Protein AF-A0A1Z8LKY2-F1 (afdb_monomer_lite)

Secondary structure (DSSP, 8-state):
-HHHHHHHHH-TTTSTTTTS-HHHHHHHHHHHHHHHHHHHHHHHHHHHHHHHHHHHHHHHHHHHHHHHHHHHHHHHS----GGGGGB-TTTSSBTTSTTT--

Structure (mmCIF, N/CA/C/O backbone):
data_AF-A0A1Z8LKY2-F1
#
_entry.id   AF-A0A1Z8LKY2-F1
#
loop_
_atom_site.group_PDB
_atom_site.id
_atom_site.type_symbol
_atom_site.label_atom_id
_atom_site.label_alt_id
_atom_site.label_comp_id
_atom_site.label_asym_id
_atom_site.label_entity_id
_atom_site.label_seq_id
_atom_site.pdbx_PDB_ins_code
_atom_site.Cartn_x
_atom_site.Cartn_y
_atom_site.Cartn_z
_atom_site.occupancy
_atom_site.B_iso_or_equiv
_atom_site.auth_seq_id
_atom_site.auth_comp_id
_atom_site.auth_asym_id
_atom_site.auth_atom_id
_atom_site.pdbx_PDB_model_num
ATOM 1 N N . MET A 1 1 ? -29.051 5.318 4.016 1.00 70.12 1 MET A N 1
ATOM 2 C CA . MET A 1 1 ? -28.358 4.213 4.722 1.00 70.12 1 MET A CA 1
ATOM 3 C C . MET A 1 1 ? -27.103 4.687 5.459 1.00 70.12 1 MET A C 1
ATOM 5 O O . MET A 1 1 ? -27.046 4.498 6.666 1.00 70.12 1 MET A O 1
ATOM 9 N N . PHE A 1 2 ? -26.152 5.369 4.806 1.00 80.06 2 PHE A N 1
ATOM 10 C CA . PHE A 1 2 ? -24.892 5.817 5.435 1.00 80.06 2 PHE A CA 1
ATOM 11 C C . PHE A 1 2 ? -25.050 6.683 6.698 1.00 80.06 2 PHE A C 1
ATOM 13 O O . PHE A 1 2 ? -24.360 6.448 7.684 1.00 80.06 2 PHE A O 1
ATOM 20 N N . THR A 1 3 ? -25.998 7.623 6.726 1.00 85.50 3 THR A N 1
ATOM 21 C CA . THR A 1 3 ? -26.238 8.492 7.895 1.00 85.50 3 THR A CA 1
ATOM 22 C C . THR A 1 3 ? -26.698 7.716 9.133 1.00 85.50 3 THR A C 1
ATOM 24 O O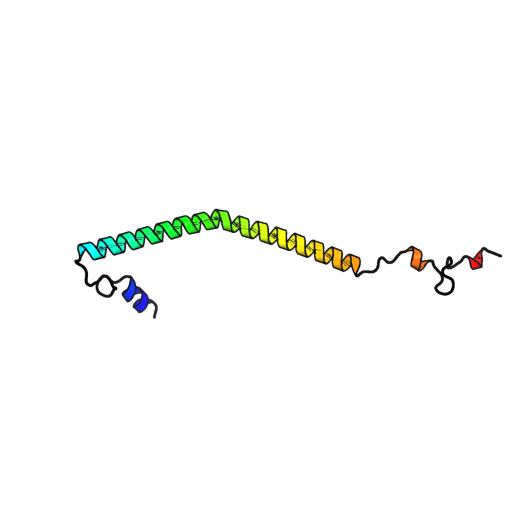 . THR A 1 3 ? -26.342 8.079 10.250 1.00 85.50 3 THR A O 1
ATOM 27 N N . GLN A 1 4 ? -27.451 6.625 8.948 1.00 86.38 4 GLN A N 1
ATOM 28 C CA . GLN A 1 4 ? -27.872 5.772 10.064 1.00 86.38 4 GLN A CA 1
ATOM 29 C C . GLN A 1 4 ? -26.689 4.978 10.621 1.00 86.38 4 GLN A C 1
ATOM 31 O O . GLN A 1 4 ? -26.484 4.971 11.830 1.00 86.38 4 GLN A O 1
ATOM 36 N N . ALA A 1 5 ? -25.867 4.388 9.748 1.00 85.31 5 ALA A N 1
ATOM 37 C CA . ALA A 1 5 ? -24.649 3.690 10.160 1.00 85.31 5 ALA A CA 1
ATOM 38 C C . ALA A 1 5 ? -23.679 4.630 10.899 1.00 85.31 5 ALA A C 1
ATOM 40 O O . ALA A 1 5 ? -23.177 4.290 11.967 1.00 85.31 5 ALA A O 1
ATOM 41 N N . TYR A 1 6 ? -23.487 5.848 10.382 1.00 84.44 6 TYR A N 1
ATOM 42 C CA . TYR A 1 6 ? -22.679 6.874 11.039 1.00 84.44 6 TYR A CA 1
ATOM 43 C C . TYR A 1 6 ? -23.241 7.262 12.410 1.00 84.44 6 TYR A C 1
ATOM 45 O O . TYR A 1 6 ? -22.486 7.375 13.369 1.00 84.44 6 TYR A O 1
ATOM 53 N N . SER A 1 7 ? -24.562 7.418 12.532 1.00 85.06 7 SER A N 1
ATOM 54 C CA . SER A 1 7 ? -25.201 7.722 13.815 1.00 85.06 7 SER A CA 1
ATOM 55 C C . SER A 1 7 ? -24.987 6.598 14.834 1.00 85.06 7 SER A C 1
ATOM 57 O O . SER A 1 7 ? -24.630 6.873 15.970 1.00 85.06 7 SER A O 1
ATOM 59 N N . ILE A 1 8 ? -25.110 5.330 14.435 1.00 83.81 8 ILE A N 1
ATOM 60 C CA . ILE A 1 8 ? -24.912 4.186 15.342 1.00 83.81 8 ILE A CA 1
ATOM 61 C C . ILE A 1 8 ? -23.467 4.108 15.852 1.00 83.81 8 ILE A C 1
ATOM 63 O O . ILE A 1 8 ? -23.239 3.762 17.008 1.00 83.81 8 ILE A O 1
ATOM 67 N N . VAL A 1 9 ? -22.485 4.431 15.008 1.00 79.62 9 VAL A N 1
ATOM 68 C CA . VAL A 1 9 ? -21.067 4.343 15.382 1.00 79.62 9 VAL A CA 1
ATOM 69 C C . VAL A 1 9 ? -20.599 5.595 16.120 1.00 79.62 9 VAL A C 1
ATOM 71 O O . VAL A 1 9 ? -19.946 5.477 17.149 1.00 79.62 9 VAL A O 1
ATOM 74 N N . MET A 1 10 ? -20.923 6.789 15.620 1.00 83.00 10 MET A N 1
ATOM 75 C CA . MET A 1 10 ? -20.306 8.044 16.061 1.00 83.00 10 MET A CA 1
ATOM 76 C C . MET A 1 10 ? -21.156 8.842 17.060 1.00 83.00 10 MET A C 1
ATOM 78 O O . MET A 1 10 ? -20.622 9.674 17.792 1.00 83.00 10 MET A O 1
ATOM 82 N N . ASN A 1 11 ? -22.470 8.605 17.141 1.00 84.50 11 ASN A N 1
ATOM 83 C CA . ASN A 1 11 ? -23.321 9.334 18.081 1.00 84.50 11 ASN A CA 1
ATOM 84 C C . ASN A 1 11 ? -23.131 8.805 19.510 1.00 84.50 11 ASN A C 1
ATOM 86 O O . ASN A 1 11 ? -23.376 7.632 19.785 1.00 84.50 11 ASN A O 1
ATOM 90 N N . SER A 1 12 ? -22.747 9.685 20.437 1.00 78.12 12 SER A N 1
ATOM 91 C CA . SER A 1 12 ? -22.492 9.334 21.840 1.00 78.12 12 SER A CA 1
ATOM 92 C C . SER A 1 12 ? -23.723 8.843 22.611 1.00 78.12 12 SER A C 1
ATOM 94 O O . SER A 1 12 ? -23.568 8.203 23.650 1.00 78.12 12 SER A O 1
ATOM 96 N N . ASP A 1 13 ? -24.924 9.163 22.125 1.00 81.69 13 ASP A N 1
ATOM 97 C CA . ASP A 1 13 ? -26.186 8.807 22.777 1.00 81.69 13 ASP A CA 1
ATOM 98 C C . ASP A 1 13 ? -26.795 7.512 22.215 1.00 81.69 13 ASP A C 1
ATOM 100 O O . ASP A 1 13 ? -27.513 6.817 22.928 1.00 81.69 13 ASP A O 1
ATOM 104 N N . ASN A 1 14 ? -26.445 7.134 20.980 1.00 80.69 14 ASN A N 1
ATOM 105 C CA . ASN A 1 14 ? -26.982 5.941 20.310 1.00 80.69 14 ASN A CA 1
ATOM 106 C C . ASN A 1 14 ? -25.967 4.802 20.129 1.00 80.69 14 ASN A C 1
ATOM 108 O O . ASN A 1 14 ? -26.366 3.697 19.763 1.00 80.69 14 ASN A O 1
ATOM 112 N N . ASN A 1 15 ? -24.672 5.037 20.354 1.00 81.25 15 ASN A N 1
ATOM 113 C CA . ASN A 1 15 ? -23.664 3.985 20.222 1.00 81.25 15 ASN A CA 1
ATOM 114 C C . ASN A 1 15 ? -23.714 2.972 21.383 1.00 81.25 15 ASN A C 1
ATOM 116 O O . ASN A 1 15 ? -24.345 3.195 22.415 1.00 81.25 15 ASN A O 1
ATOM 120 N N . ALA A 1 16 ? -22.986 1.862 21.250 1.00 79.44 16 ALA A N 1
ATOM 121 C CA . ALA A 1 16 ? -22.932 0.805 22.266 1.00 79.44 16 ALA A CA 1
ATOM 122 C C . ALA A 1 16 ? -22.350 1.248 23.630 1.00 79.44 16 ALA A C 1
ATOM 124 O O . ALA A 1 16 ? -22.606 0.610 24.651 1.00 79.44 16 ALA A O 1
ATOM 125 N N . LEU A 1 17 ? -21.586 2.342 23.660 1.00 75.19 17 LEU A N 1
ATOM 126 C CA . LEU A 1 17 ? -20.996 2.962 24.849 1.00 75.19 17 LEU A CA 1
ATOM 127 C C . LEU A 1 17 ? -21.907 4.016 25.512 1.00 75.19 17 LEU A C 1
ATOM 129 O O . LEU A 1 17 ? -21.511 4.624 26.509 1.00 75.19 17 LEU A O 1
ATOM 133 N N . SER A 1 18 ? -23.126 4.237 25.011 1.00 81.81 18 SER A N 1
ATOM 134 C CA . SER A 1 18 ? -24.054 5.252 25.536 1.00 81.81 18 SER A CA 1
ATOM 135 C C . SER A 1 18 ? -24.493 5.002 26.983 1.00 81.81 18 SER A C 1
ATOM 137 O O . SER A 1 18 ? -24.845 5.940 27.695 1.00 81.81 18 SER A O 1
ATOM 139 N N . LYS A 1 19 ? -24.417 3.747 27.447 1.00 81.19 19 LYS A N 1
ATOM 140 C CA . LYS A 1 19 ? -24.736 3.341 28.827 1.00 81.19 19 LYS A CA 1
ATOM 141 C C . LYS A 1 19 ? -23.715 3.827 29.864 1.00 81.19 19 LYS A C 1
ATOM 143 O O . LYS A 1 19 ? -23.987 3.745 31.059 1.00 81.19 19 LYS A O 1
ATOM 148 N N . LEU A 1 20 ? -22.539 4.287 29.433 1.00 80.69 20 LEU A N 1
ATOM 149 C CA . LEU A 1 20 ? -21.460 4.711 30.326 1.00 80.69 20 LEU A CA 1
ATOM 150 C C . LEU A 1 20 ? -21.554 6.207 30.697 1.00 80.69 20 LEU A C 1
ATOM 152 O O . LEU A 1 20 ? -22.113 7.010 29.943 1.00 80.69 20 LEU A O 1
ATOM 156 N N . PRO A 1 21 ? -20.963 6.627 31.836 1.00 84.06 21 PRO A N 1
ATOM 157 C CA . PRO A 1 21 ? -20.905 8.032 32.240 1.00 84.06 21 PRO A CA 1
ATOM 158 C C . PRO A 1 21 ? -20.270 8.937 31.180 1.00 84.06 21 PRO A C 1
ATOM 160 O O . PRO A 1 21 ? -19.380 8.525 30.432 1.00 84.06 21 PRO A O 1
ATOM 163 N N . LYS A 1 22 ? -20.686 10.214 31.145 1.00 81.38 22 LYS A N 1
ATOM 164 C CA . LYS A 1 22 ? -20.389 11.110 30.015 1.00 81.38 22 LYS A CA 1
ATOM 165 C C . LYS A 1 22 ? -18.900 11.293 29.715 1.00 81.38 22 LYS A C 1
ATOM 167 O O . LYS A 1 22 ? -18.518 11.341 28.550 1.00 81.38 22 LYS A O 1
ATOM 172 N N . ILE A 1 23 ? -18.079 11.344 30.755 1.00 86.06 23 ILE A N 1
ATOM 173 C CA . ILE A 1 23 ? -16.631 11.487 30.617 1.00 86.06 23 ILE A CA 1
ATOM 174 C C . ILE A 1 23 ? -15.970 10.224 30.039 1.00 86.06 23 ILE A C 1
ATOM 176 O O . ILE A 1 23 ? -15.103 10.324 29.176 1.00 86.06 23 ILE A O 1
ATOM 180 N N . VAL A 1 24 ? -16.439 9.036 30.436 1.00 78.50 24 VAL A N 1
ATOM 181 C CA . VAL A 1 24 ? -15.867 7.745 30.023 1.00 78.50 24 VAL A CA 1
ATOM 182 C C . VAL A 1 24 ? -16.167 7.463 28.553 1.00 78.50 24 VAL A C 1
ATOM 184 O O . VAL A 1 24 ? -15.275 7.055 27.810 1.00 78.50 24 VAL A O 1
ATOM 187 N N . ARG A 1 25 ? -17.394 7.750 28.090 1.00 80.88 25 ARG A N 1
ATOM 188 C CA . ARG A 1 25 ? -17.737 7.597 26.663 1.00 80.88 25 ARG A CA 1
ATOM 189 C C . ARG A 1 25 ? -16.879 8.483 25.762 1.00 80.88 25 ARG A C 1
ATOM 191 O O . ARG A 1 25 ? -16.450 8.026 24.709 1.00 80.88 25 ARG A O 1
ATOM 198 N N . PHE A 1 26 ? -16.584 9.717 26.177 1.00 82.62 26 PHE A N 1
ATOM 199 C CA . PHE A 1 26 ? -15.740 10.621 25.394 1.00 82.62 26 PHE A CA 1
ATOM 200 C C . PHE A 1 26 ? -14.297 10.113 25.301 1.00 82.62 26 PHE A C 1
ATOM 202 O O . PHE A 1 26 ? -13.719 10.080 24.214 1.00 82.62 26 PHE A O 1
ATOM 209 N N . GLN A 1 27 ? -13.734 9.663 26.424 1.00 82.25 27 GLN A N 1
ATOM 210 C CA . GLN A 1 27 ? -12.384 9.104 26.465 1.00 82.25 27 GLN A CA 1
ATOM 211 C C . GLN A 1 27 ? -12.257 7.872 25.565 1.00 82.25 27 GLN A C 1
ATOM 213 O O . GLN A 1 27 ? -11.368 7.828 24.720 1.00 82.25 27 GLN A O 1
ATOM 218 N N . LEU A 1 28 ? -13.172 6.905 25.678 1.00 79.94 28 LEU A N 1
ATOM 219 C CA . LEU A 1 28 ? -13.139 5.685 24.864 1.00 79.94 28 LEU A CA 1
ATOM 220 C C . LEU A 1 28 ? -13.316 5.970 23.368 1.00 79.94 28 LEU A C 1
ATOM 222 O O . LEU A 1 28 ? -12.587 5.404 22.556 1.00 79.94 28 LEU A O 1
ATOM 226 N N . MET A 1 29 ? -14.211 6.893 22.998 1.00 83.81 29 MET A N 1
ATOM 227 C CA . MET A 1 29 ? -14.348 7.330 21.603 1.00 83.81 29 MET A CA 1
ATOM 228 C C . MET A 1 29 ? -13.075 8.000 21.072 1.00 83.81 29 MET A C 1
ATOM 230 O O . MET A 1 29 ? -12.699 7.788 19.921 1.00 83.81 29 MET A O 1
ATOM 234 N N . THR A 1 30 ? -12.376 8.761 21.917 1.00 85.75 30 THR A N 1
ATOM 235 C CA . THR A 1 30 ? -11.111 9.421 21.560 1.00 85.75 30 THR A CA 1
ATOM 236 C C . THR A 1 30 ? -9.982 8.406 21.385 1.00 85.75 30 THR A C 1
ATOM 238 O O . THR A 1 30 ? -9.253 8.463 20.397 1.00 85.75 30 THR A O 1
ATOM 241 N N . TYR A 1 31 ? -9.860 7.433 22.292 1.00 83.56 31 TYR A N 1
ATOM 242 C CA . TYR A 1 31 ? -8.885 6.347 22.163 1.00 83.56 31 TYR A CA 1
ATOM 243 C C . TYR A 1 31 ? -9.120 5.514 20.909 1.00 83.56 31 TYR A C 1
ATOM 245 O O . TYR A 1 31 ? -8.164 5.201 20.202 1.00 83.56 31 TYR A O 1
ATOM 253 N N . LEU A 1 32 ? -10.380 5.202 20.601 1.00 81.00 32 LEU A N 1
ATOM 254 C CA . LEU A 1 32 ? -10.730 4.479 19.386 1.00 81.00 32 LEU A CA 1
ATOM 255 C C . LEU A 1 32 ? -10.321 5.282 18.140 1.00 81.00 32 LEU A C 1
ATOM 257 O O . LEU A 1 32 ? -9.677 4.737 17.247 1.00 81.00 32 LEU A O 1
ATOM 261 N N . ALA A 1 33 ? -10.606 6.588 18.107 1.00 82.31 33 ALA A N 1
ATOM 262 C CA . ALA A 1 33 ? -10.196 7.464 17.010 1.00 82.31 33 ALA A CA 1
ATOM 263 C C . ALA A 1 33 ? -8.668 7.524 16.834 1.00 82.31 33 ALA A C 1
ATOM 265 O O . ALA A 1 33 ? -8.174 7.414 15.709 1.00 82.31 33 ALA A O 1
ATOM 266 N N . ILE A 1 34 ? -7.911 7.653 17.928 1.00 86.12 34 ILE A N 1
ATOM 267 C CA . ILE A 1 34 ? -6.442 7.692 17.893 1.00 86.12 34 ILE A CA 1
ATOM 268 C C . ILE A 1 34 ? -5.876 6.344 17.435 1.00 86.12 34 ILE A C 1
ATOM 270 O O . ILE A 1 34 ? -5.021 6.323 16.554 1.00 86.12 34 ILE A O 1
ATOM 274 N N . MET A 1 35 ? -6.373 5.223 17.969 1.00 87.00 35 MET A N 1
ATOM 275 C CA . MET A 1 35 ? -5.939 3.879 17.576 1.00 87.00 35 MET A CA 1
ATOM 276 C C . MET A 1 35 ? -6.095 3.681 16.066 1.00 87.00 35 MET A C 1
ATOM 278 O O . MET A 1 35 ? -5.131 3.327 15.387 1.00 87.00 35 MET A O 1
ATOM 282 N N . TRP A 1 36 ? -7.287 3.953 15.529 1.00 83.44 36 TRP A N 1
ATOM 283 C CA . TRP A 1 36 ? -7.544 3.801 14.098 1.00 83.44 36 TRP A CA 1
ATOM 284 C C . TRP A 1 36 ? -6.730 4.781 13.253 1.00 83.44 36 TRP A C 1
ATOM 286 O O . TRP A 1 36 ? -6.215 4.386 12.211 1.00 83.44 36 TRP A O 1
ATOM 296 N N . SER A 1 37 ? -6.523 6.017 13.714 1.00 85.56 37 SER A N 1
ATOM 297 C CA . SER A 1 37 ? -5.652 6.978 13.020 1.00 85.56 37 SER A CA 1
ATOM 298 C C . SER A 1 37 ? -4.204 6.485 12.938 1.00 85.56 37 SER A C 1
ATOM 300 O O . SER A 1 37 ? -3.581 6.592 11.884 1.00 85.56 37 SER A O 1
ATOM 302 N N . VAL A 1 38 ? -3.674 5.892 14.014 1.00 85.06 38 VAL A N 1
ATOM 303 C CA . VAL A 1 38 ? -2.322 5.308 14.036 1.00 85.06 38 VAL A CA 1
ATOM 304 C C . VAL A 1 38 ? -2.238 4.091 13.117 1.00 85.06 38 VAL A C 1
ATOM 306 O O . VAL A 1 38 ? -1.297 4.003 12.333 1.00 85.06 38 VAL A O 1
ATOM 309 N N . ILE A 1 39 ? -3.227 3.190 13.149 1.00 83.75 39 ILE A N 1
ATOM 310 C CA . ILE A 1 39 ? -3.282 2.026 12.249 1.00 83.75 39 ILE A CA 1
ATOM 311 C C . ILE A 1 39 ? -3.277 2.481 10.792 1.00 83.75 39 ILE A C 1
ATOM 313 O O . ILE A 1 39 ? -2.487 1.970 10.006 1.00 83.75 39 ILE A O 1
ATOM 317 N N . PHE A 1 40 ? -4.109 3.460 10.429 1.00 80.56 40 PHE A N 1
ATOM 318 C CA . PHE A 1 40 ? -4.147 3.975 9.062 1.00 80.56 40 PHE A CA 1
ATOM 319 C C . PHE A 1 40 ? -2.855 4.694 8.673 1.00 80.56 40 PHE A C 1
ATOM 321 O O . PHE A 1 40 ? -2.386 4.513 7.554 1.00 80.56 40 PHE A O 1
ATOM 328 N N . CYS A 1 41 ? -2.240 5.447 9.585 1.00 81.75 41 CYS A N 1
ATOM 329 C CA . CYS A 1 41 ? -0.949 6.091 9.346 1.00 81.75 41 CYS A CA 1
ATOM 330 C C . CYS A 1 41 ? 0.155 5.057 9.069 1.00 81.75 41 CYS A C 1
ATOM 332 O O . CYS A 1 41 ? 0.840 5.138 8.048 1.00 81.75 41 CYS A O 1
ATOM 334 N N . VAL A 1 42 ? 0.276 4.035 9.925 1.00 82.06 42 VAL A N 1
ATOM 335 C CA . VAL A 1 42 ? 1.240 2.939 9.748 1.00 82.06 42 VAL A CA 1
ATOM 336 C C . VAL A 1 42 ? 0.924 2.133 8.491 1.00 82.06 42 VAL A C 1
ATOM 338 O O . VAL A 1 42 ? 1.839 1.784 7.756 1.00 82.06 42 VAL A O 1
ATOM 341 N N . TRP A 1 43 ? -0.349 1.864 8.199 1.00 79.88 43 TRP A N 1
ATOM 342 C CA . TRP A 1 43 ? -0.762 1.118 7.011 1.00 79.88 43 TRP A CA 1
ATOM 343 C C . TRP A 1 43 ? -0.450 1.865 5.715 1.00 79.88 43 TRP A C 1
ATOM 345 O O . TRP A 1 43 ? 0.116 1.274 4.802 1.00 79.88 43 TRP A O 1
ATOM 355 N N . ILE A 1 44 ? -0.745 3.165 5.637 1.00 81.81 44 ILE A N 1
ATOM 356 C CA . ILE A 1 44 ? -0.385 3.992 4.479 1.00 81.81 44 ILE A CA 1
ATOM 357 C C . ILE A 1 44 ? 1.142 4.080 4.351 1.00 81.81 44 ILE A C 1
ATOM 359 O O . ILE A 1 44 ? 1.665 3.905 3.253 1.00 81.81 44 ILE A O 1
ATOM 363 N N . GLY A 1 45 ? 1.871 4.257 5.459 1.00 78.69 45 GLY A N 1
ATOM 364 C CA . GLY A 1 45 ? 3.337 4.201 5.469 1.00 78.69 45 GLY A CA 1
ATOM 365 C C . GLY A 1 45 ? 3.902 2.830 5.070 1.00 78.69 45 GLY A C 1
ATOM 366 O O . GLY A 1 45 ? 4.959 2.742 4.455 1.00 78.69 45 GLY A O 1
ATOM 367 N N . ALA A 1 46 ? 3.190 1.742 5.356 1.00 77.12 46 ALA A N 1
ATOM 368 C CA . ALA A 1 46 ? 3.549 0.410 4.889 1.00 77.12 46 ALA A CA 1
ATOM 369 C C . ALA A 1 46 ? 3.238 0.243 3.397 1.00 77.12 46 ALA A C 1
ATOM 371 O O . ALA A 1 46 ? 4.033 -0.356 2.682 1.00 77.12 46 ALA A O 1
ATOM 372 N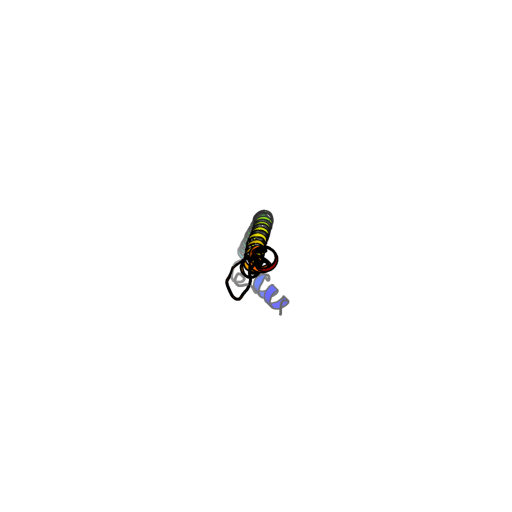 N . LEU A 1 47 ? 2.134 0.805 2.893 1.00 78.94 47 LEU A N 1
ATOM 373 C CA . LEU A 1 47 ? 1.791 0.802 1.468 1.00 78.94 47 LEU A CA 1
ATOM 374 C C . LEU A 1 47 ? 2.804 1.580 0.621 1.00 78.94 47 LEU A C 1
ATOM 376 O O . LEU A 1 47 ? 3.078 1.157 -0.500 1.00 78.94 47 LEU A O 1
ATOM 380 N N . THR A 1 48 ? 3.412 2.658 1.130 1.00 75.69 48 THR A N 1
ATOM 381 C CA . THR A 1 48 ? 4.480 3.362 0.395 1.00 75.69 48 THR A CA 1
ATOM 382 C C . THR A 1 48 ? 5.753 2.526 0.244 1.00 75.69 48 THR A C 1
ATOM 384 O O . THR A 1 48 ? 6.483 2.726 -0.722 1.00 75.69 48 THR A O 1
ATOM 387 N N . MET A 1 49 ? 6.004 1.559 1.133 1.00 74.50 49 MET A N 1
ATOM 388 C CA . MET A 1 49 ? 7.159 0.649 1.065 1.00 74.50 49 MET A CA 1
ATOM 389 C C . MET A 1 49 ? 6.831 -0.676 0.353 1.00 74.50 49 MET A C 1
ATOM 391 O O . MET A 1 49 ? 7.579 -1.145 -0.504 1.00 74.50 49 MET A O 1
ATOM 395 N N . ILE A 1 50 ? 5.691 -1.285 0.678 1.00 76.06 50 ILE A N 1
ATOM 396 C CA . ILE A 1 50 ? 5.252 -2.592 0.168 1.00 76.06 50 ILE A CA 1
ATOM 397 C C . ILE A 1 50 ? 4.599 -2.464 -1.212 1.00 76.06 50 ILE A C 1
ATOM 399 O O . ILE A 1 50 ? 4.771 -3.348 -2.047 1.00 76.06 50 ILE A O 1
ATOM 403 N N . GLY A 1 51 ? 3.889 -1.369 -1.490 1.00 79.50 51 GLY A N 1
ATOM 404 C CA . GLY A 1 51 ? 3.236 -1.129 -2.780 1.00 79.50 51 GLY A CA 1
ATOM 405 C C . GLY A 1 51 ? 4.218 -1.176 -3.956 1.00 79.50 51 GLY A C 1
ATOM 406 O O . GLY A 1 51 ? 4.028 -2.002 -4.854 1.00 79.50 51 GLY A O 1
ATOM 407 N N . PRO A 1 52 ? 5.309 -0.382 -3.940 1.00 80.44 52 PRO A N 1
ATOM 408 C CA . PRO A 1 52 ? 6.345 -0.456 -4.968 1.00 80.44 52 PRO A CA 1
ATOM 409 C C . PRO A 1 52 ? 7.003 -1.836 -5.060 1.00 80.44 52 PRO A C 1
ATOM 411 O O . PRO A 1 52 ? 7.299 -2.293 -6.160 1.00 80.44 52 PRO A O 1
ATOM 414 N N . SER A 1 53 ? 7.187 -2.533 -3.933 1.00 82.38 53 SER A N 1
ATOM 415 C CA . SER A 1 53 ? 7.754 -3.887 -3.915 1.00 82.38 53 SER A CA 1
ATOM 416 C C . SER A 1 53 ? 6.856 -4.899 -4.635 1.00 82.38 53 SER A C 1
ATOM 418 O O . SER A 1 53 ? 7.336 -5.633 -5.499 1.00 82.38 53 SER A O 1
ATOM 420 N N . ILE A 1 54 ? 5.546 -4.906 -4.359 1.00 86.38 54 ILE A N 1
ATOM 421 C CA . ILE A 1 54 ? 4.578 -5.784 -5.041 1.00 86.38 54 ILE A CA 1
ATOM 422 C C . ILE A 1 54 ? 4.538 -5.478 -6.544 1.00 86.38 54 ILE A C 1
ATOM 424 O O . ILE A 1 54 ? 4.528 -6.402 -7.356 1.00 86.38 54 ILE A O 1
ATOM 428 N N . ALA A 1 55 ? 4.561 -4.197 -6.923 1.00 85.88 55 ALA A N 1
ATOM 429 C CA . ALA A 1 55 ? 4.597 -3.786 -8.326 1.00 85.88 55 ALA A CA 1
ATOM 430 C C . ALA A 1 55 ? 5.902 -4.205 -9.031 1.00 85.88 55 ALA A C 1
ATOM 432 O O . ALA A 1 55 ? 5.872 -4.685 -10.161 1.00 85.88 55 ALA A O 1
ATOM 433 N N . ALA A 1 56 ? 7.054 -4.086 -8.369 1.00 85.62 56 ALA A N 1
ATOM 434 C CA . ALA A 1 56 ? 8.328 -4.543 -8.921 1.00 85.62 56 ALA A CA 1
ATOM 435 C C . ALA A 1 56 ? 8.342 -6.067 -9.133 1.00 85.62 56 ALA A C 1
ATOM 437 O O . ALA A 1 56 ? 8.744 -6.544 -10.194 1.00 85.62 56 ALA A O 1
ATOM 438 N N . HIS A 1 57 ? 7.840 -6.837 -8.162 1.00 82.56 57 HIS A N 1
ATOM 439 C CA . HIS A 1 57 ? 7.739 -8.292 -8.285 1.00 82.56 57 HIS A CA 1
ATOM 440 C C . HIS A 1 57 ? 6.759 -8.713 -9.386 1.00 82.56 57 HIS A C 1
ATOM 442 O O . HIS A 1 57 ? 7.044 -9.663 -10.113 1.00 82.56 57 HIS A O 1
ATOM 448 N N . SER A 1 58 ? 5.637 -8.008 -9.568 1.00 90.50 58 SER A N 1
ATOM 449 C CA . SER A 1 58 ? 4.698 -8.322 -10.650 1.00 90.50 58 SER A CA 1
ATOM 450 C C . SER A 1 58 ? 5.306 -8.070 -12.034 1.00 90.50 58 SER A C 1
ATOM 452 O O . SER A 1 58 ? 5.134 -8.904 -12.921 1.00 90.50 58 SER A O 1
ATOM 454 N N . ILE A 1 59 ? 6.097 -7.004 -12.209 1.00 91.31 59 ILE A N 1
ATOM 455 C CA . ILE A 1 59 ? 6.848 -6.745 -13.451 1.00 91.31 59 ILE A CA 1
ATOM 456 C C . ILE A 1 59 ? 7.855 -7.870 -13.729 1.00 91.31 59 ILE A C 1
ATOM 458 O O . ILE A 1 59 ? 7.936 -8.358 -14.858 1.00 91.31 59 ILE A O 1
ATOM 462 N N . ILE A 1 60 ? 8.587 -8.329 -12.708 1.00 91.75 60 ILE A N 1
ATOM 463 C CA . ILE A 1 60 ? 9.526 -9.454 -12.839 1.00 91.75 60 ILE A CA 1
ATOM 464 C C . ILE A 1 60 ? 8.790 -10.730 -13.267 1.00 91.75 60 ILE A C 1
ATOM 466 O O . ILE A 1 60 ? 9.219 -11.396 -14.210 1.00 91.75 60 ILE A O 1
ATOM 470 N N . LEU A 1 61 ? 7.662 -11.054 -12.626 1.00 92.50 61 LEU A N 1
ATOM 471 C CA . LEU A 1 61 ? 6.847 -12.215 -12.994 1.00 92.50 61 LEU A CA 1
ATOM 472 C C . LEU A 1 61 ? 6.363 -12.124 -14.444 1.00 92.50 61 LEU A C 1
ATOM 474 O O . LEU A 1 61 ? 6.479 -13.101 -15.182 1.00 92.50 61 LEU A O 1
ATOM 478 N N . VAL A 1 62 ? 5.889 -10.955 -14.884 1.00 94.31 62 VAL A N 1
ATOM 479 C CA . VAL A 1 62 ? 5.510 -10.722 -16.286 1.00 94.31 62 VAL A CA 1
ATOM 480 C C . VAL A 1 62 ? 6.689 -10.993 -17.225 1.00 94.31 62 VAL A C 1
ATOM 482 O O . VAL A 1 62 ? 6.509 -11.687 -18.224 1.00 94.31 62 VAL A O 1
ATOM 485 N N . GLY A 1 63 ? 7.897 -10.526 -16.897 1.00 88.75 63 GLY A N 1
ATOM 486 C CA . GLY A 1 63 ? 9.102 -10.799 -17.688 1.00 88.75 63 GLY A CA 1
ATOM 487 C C . GLY A 1 63 ? 9.442 -12.291 -17.789 1.00 88.75 63 GLY A C 1
ATOM 488 O O . GLY A 1 63 ? 9.791 -12.776 -18.868 1.00 88.75 63 GLY A O 1
ATOM 489 N N . ILE A 1 64 ? 9.280 -13.040 -16.695 1.00 93.88 64 ILE A N 1
ATOM 490 C CA . ILE A 1 64 ? 9.492 -14.495 -16.666 1.00 93.88 64 ILE A CA 1
ATOM 491 C C . ILE A 1 64 ? 8.476 -15.202 -17.571 1.00 93.88 64 ILE A C 1
ATOM 493 O O . ILE A 1 64 ? 8.868 -16.003 -18.420 1.00 93.88 64 ILE A O 1
ATOM 497 N N . PHE A 1 65 ? 7.185 -14.880 -17.443 1.00 93.12 65 PHE A N 1
ATOM 498 C CA . PHE A 1 65 ? 6.141 -15.477 -18.281 1.00 93.12 65 PHE A CA 1
ATOM 499 C C . PHE A 1 65 ? 6.307 -15.119 -19.758 1.00 93.12 65 PHE A C 1
ATOM 501 O O . PHE A 1 65 ? 6.143 -15.982 -20.618 1.00 93.12 65 PHE A O 1
ATOM 508 N N . PHE A 1 66 ? 6.678 -13.875 -20.058 1.00 92.19 66 PHE A N 1
ATOM 509 C CA . PHE A 1 66 ? 6.953 -13.435 -21.421 1.00 92.19 66 PHE A CA 1
ATOM 510 C C . PHE A 1 66 ? 8.121 -14.213 -22.038 1.00 92.19 66 PHE A C 1
ATOM 512 O O . PHE A 1 66 ? 8.006 -14.730 -23.147 1.00 92.19 66 PHE A O 1
ATOM 519 N N . THR A 1 67 ? 9.219 -14.374 -21.298 1.00 88.75 67 THR A N 1
ATOM 520 C CA . THR A 1 67 ? 10.385 -15.153 -21.744 1.00 88.75 67 THR A CA 1
ATOM 521 C C . THR A 1 67 ? 10.022 -16.623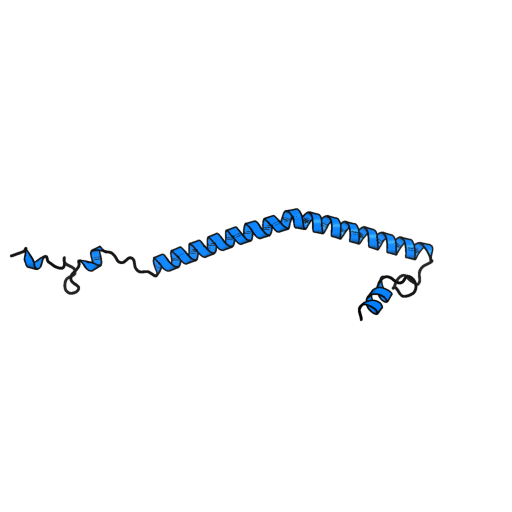 -21.967 1.00 88.75 67 THR A C 1
ATOM 523 O O . THR A 1 67 ? 10.380 -17.204 -22.991 1.00 88.75 67 THR A O 1
ATOM 526 N N . ALA A 1 68 ? 9.248 -17.218 -21.054 1.00 84.75 68 ALA A N 1
ATOM 527 C CA . ALA A 1 68 ? 8.749 -18.579 -21.210 1.00 84.75 68 ALA A CA 1
ATOM 528 C C . ALA A 1 68 ? 7.859 -18.730 -22.459 1.00 84.75 68 ALA A C 1
ATOM 530 O O . ALA A 1 68 ? 7.972 -19.725 -23.175 1.00 84.75 68 ALA A O 1
ATOM 531 N N . ASP A 1 69 ? 7.009 -17.743 -22.764 1.00 82.50 69 ASP A N 1
ATOM 532 C CA . ASP A 1 69 ? 6.176 -17.756 -23.970 1.00 82.50 69 ASP A CA 1
ATOM 533 C C . ASP A 1 69 ? 7.016 -17.638 -25.251 1.00 82.50 69 ASP A C 1
ATOM 535 O O . ASP A 1 69 ? 6.781 -18.386 -26.200 1.00 82.50 69 ASP A O 1
ATOM 539 N N . VAL A 1 70 ? 8.042 -16.780 -25.264 1.00 80.06 70 VAL A N 1
ATOM 540 C CA . VAL A 1 70 ? 8.999 -16.669 -26.379 1.00 80.06 70 VAL A CA 1
ATOM 541 C C . VAL A 1 70 ? 9.716 -17.997 -26.620 1.00 80.06 70 VAL A C 1
ATOM 543 O O . VAL A 1 70 ? 9.755 -18.471 -27.757 1.00 80.06 70 VAL A O 1
ATOM 546 N N . PHE A 1 71 ? 10.224 -18.647 -25.571 1.00 80.06 71 PHE A N 1
ATOM 547 C CA . PHE A 1 71 ? 10.869 -19.957 -25.698 1.00 80.06 71 PHE A CA 1
ATOM 548 C C . PHE A 1 71 ? 9.898 -21.042 -26.155 1.00 80.06 71 PHE A C 1
ATOM 550 O O . PHE A 1 71 ? 10.242 -21.841 -27.024 1.00 80.06 71 PHE A O 1
ATOM 557 N N . ARG A 1 72 ? 8.661 -21.043 -25.651 1.00 79.31 72 ARG A N 1
ATOM 558 C CA . ARG A 1 72 ? 7.627 -21.982 -26.100 1.00 79.31 72 ARG A CA 1
ATOM 559 C C . ARG A 1 72 ? 7.304 -21.798 -27.583 1.00 79.31 72 ARG A C 1
ATOM 561 O O . ARG A 1 72 ? 7.202 -22.783 -28.310 1.00 79.31 72 ARG A O 1
ATOM 568 N N . ARG A 1 73 ? 7.180 -20.554 -28.055 1.00 71.00 73 ARG A N 1
ATOM 569 C CA . ARG A 1 73 ? 6.977 -20.251 -29.481 1.00 71.00 73 ARG A CA 1
ATOM 570 C C . ARG A 1 73 ? 8.174 -20.671 -30.325 1.00 71.00 73 ARG A C 1
ATOM 572 O O . ARG A 1 73 ? 7.971 -21.265 -31.376 1.00 71.00 73 ARG A O 1
ATOM 579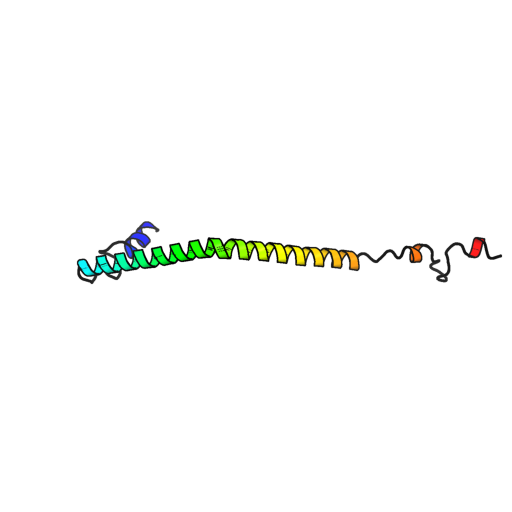 N N . SER A 1 74 ? 9.394 -20.421 -29.854 1.00 68.62 74 SER A N 1
ATOM 580 C CA . SER A 1 74 ? 10.618 -20.860 -30.530 1.00 68.62 74 SER A CA 1
ATOM 581 C C . SER A 1 74 ? 10.753 -22.382 -30.592 1.00 68.62 74 SER A C 1
ATOM 583 O O . SER A 1 74 ? 11.301 -22.887 -31.560 1.00 68.62 74 SER A O 1
ATOM 585 N N . ASN A 1 75 ? 10.287 -23.115 -29.579 1.00 66.62 75 ASN A N 1
ATOM 586 C CA . ASN A 1 75 ? 10.335 -24.577 -29.570 1.00 66.62 75 ASN A CA 1
ATOM 587 C C . ASN A 1 75 ? 9.254 -25.197 -30.474 1.00 66.62 75 ASN A C 1
ATOM 589 O O . ASN A 1 75 ? 9.479 -26.233 -31.091 1.00 66.62 75 ASN A O 1
ATOM 593 N N . ASN A 1 76 ? 8.081 -24.561 -30.565 1.00 61.50 76 ASN A N 1
ATOM 594 C CA . ASN A 1 76 ? 6.971 -25.031 -31.401 1.00 61.50 76 ASN A CA 1
ATOM 595 C C . ASN A 1 76 ? 7.123 -24.628 -32.874 1.00 61.50 76 ASN A C 1
ATOM 597 O O . ASN A 1 76 ? 6.598 -25.302 -33.758 1.00 61.50 76 ASN A O 1
ATOM 601 N N . GLY A 1 77 ? 7.832 -23.532 -33.149 1.00 55.19 77 GLY A N 1
ATOM 602 C CA . GLY A 1 77 ? 8.356 -23.235 -34.470 1.00 55.19 77 GLY A CA 1
ATOM 603 C C . GLY A 1 77 ? 9.536 -24.153 -34.713 1.00 55.19 77 GLY A C 1
ATOM 604 O O . GLY A 1 77 ? 10.658 -23.783 -34.383 1.00 55.19 77 GLY A O 1
ATOM 605 N N . SER A 1 78 ? 9.259 -25.351 -35.242 1.00 55.19 78 SER A N 1
ATOM 606 C CA . SER A 1 78 ? 10.252 -26.275 -35.780 1.00 55.19 78 SER A CA 1
ATOM 607 C C . SER A 1 78 ? 11.415 -25.473 -36.325 1.00 55.19 78 SER A C 1
ATOM 609 O O . SER A 1 78 ? 11.220 -24.678 -37.249 1.00 55.19 78 SER A O 1
ATOM 611 N N . ALA A 1 79 ? 12.597 -25.651 -35.728 1.00 56.72 79 ALA A N 1
ATOM 612 C CA . ALA A 1 79 ? 13.834 -25.249 -36.358 1.00 56.72 79 ALA A CA 1
ATOM 613 C C . ALA A 1 79 ? 13.712 -25.742 -37.796 1.00 56.72 79 ALA A C 1
ATOM 615 O O . ALA A 1 79 ? 13.686 -26.950 -38.045 1.00 56.72 79 ALA A O 1
ATOM 616 N N . SER A 1 80 ? 13.496 -24.814 -38.728 1.00 58.31 80 SER A N 1
ATOM 617 C CA . SER A 1 80 ? 13.619 -25.103 -40.136 1.00 58.31 80 SER A CA 1
ATOM 618 C C . SER A 1 80 ? 15.097 -25.375 -40.275 1.00 58.31 80 SER A C 1
ATOM 620 O O . SER A 1 80 ? 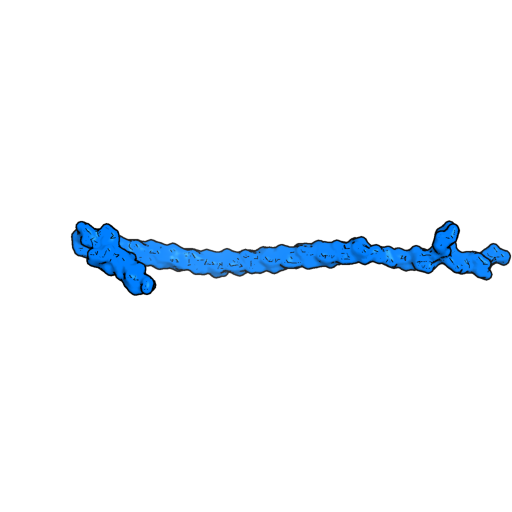15.875 -24.446 -40.485 1.00 58.31 80 SER A O 1
ATOM 622 N N . ASP A 1 81 ? 15.493 -26.610 -39.984 1.00 64.31 81 ASP A N 1
ATOM 623 C CA . ASP A 1 81 ? 16.840 -27.075 -40.182 1.00 64.31 81 ASP A CA 1
ATOM 624 C C . ASP A 1 81 ? 17.108 -26.751 -41.644 1.00 64.31 81 ASP A C 1
ATOM 626 O O . ASP A 1 81 ? 16.514 -27.346 -42.539 1.00 64.31 81 ASP A O 1
ATOM 630 N N . HIS A 1 82 ? 17.876 -25.692 -41.911 1.00 65.62 82 HIS A N 1
ATOM 631 C CA . HIS A 1 82 ? 18.080 -25.238 -43.283 1.00 65.62 82 HIS A CA 1
ATOM 632 C C . HIS A 1 82 ? 18.671 -26.387 -44.102 1.00 65.62 82 HIS A C 1
ATOM 634 O O . HIS A 1 82 ? 18.398 -26.497 -45.290 1.00 65.62 82 HIS A O 1
ATOM 640 N N . ARG A 1 83 ? 19.385 -27.299 -43.431 1.00 68.81 83 ARG A N 1
ATOM 641 C CA . ARG A 1 83 ? 19.913 -28.542 -43.971 1.00 68.81 83 ARG A CA 1
ATOM 642 C C . ARG A 1 83 ? 18.831 -29.520 -44.434 1.00 68.81 83 ARG A C 1
ATOM 644 O O . ARG A 1 83 ? 19.051 -30.195 -45.434 1.00 68.81 83 ARG A O 1
ATOM 651 N N . SER A 1 84 ? 17.669 -29.581 -43.781 1.00 68.38 84 SER A N 1
ATOM 652 C CA . SER A 1 84 ? 16.566 -30.457 -44.202 1.00 68.38 84 SER A CA 1
ATOM 653 C C . SER A 1 84 ? 15.904 -29.988 -45.501 1.00 68.38 84 SER A C 1
ATOM 655 O O . SER A 1 84 ? 15.383 -30.815 -46.240 1.00 68.38 84 SER A O 1
ATOM 657 N N . LYS A 1 85 ? 16.008 -28.695 -45.855 1.00 72.25 85 LYS A N 1
ATOM 658 C CA . LYS A 1 85 ? 15.538 -28.175 -47.157 1.00 72.25 85 LYS A CA 1
ATOM 659 C C . LYS A 1 85 ? 16.372 -28.664 -48.346 1.00 72.25 85 LYS A C 1
ATOM 661 O O . LYS A 1 85 ? 15.873 -28.666 -49.470 1.00 72.25 85 LYS A O 1
ATOM 666 N N . PHE A 1 86 ? 17.626 -29.045 -48.103 1.00 73.38 86 PHE A N 1
ATOM 667 C CA . PHE A 1 86 ? 18.567 -29.497 -49.132 1.00 73.38 86 PHE A CA 1
ATOM 668 C C . PHE A 1 86 ? 18.712 -31.021 -49.187 1.00 73.38 86 PHE A C 1
ATOM 670 O O . PHE A 1 86 ? 19.580 -31.507 -49.906 1.00 73.38 86 PHE A O 1
ATOM 677 N N . LYS A 1 87 ? 17.883 -31.768 -48.448 1.00 77.12 87 LYS A N 1
ATOM 678 C CA . LYS A 1 87 ? 17.795 -33.224 -48.573 1.00 77.12 87 LYS A CA 1
ATOM 679 C C . LYS A 1 87 ? 16.679 -33.621 -49.531 1.00 77.12 87 LYS A C 1
ATOM 681 O O . LYS A 1 87 ? 15.629 -32.976 -49.541 1.00 77.12 87 LYS A O 1
ATOM 686 N N . ASP A 1 88 ? 16.903 -34.661 -50.322 1.00 76.06 88 ASP A N 1
ATOM 687 C CA . ASP A 1 88 ? 15.838 -35.290 -51.098 1.00 76.06 88 ASP A CA 1
ATOM 688 C C . ASP A 1 88 ? 14.921 -36.090 -50.144 1.00 76.06 88 ASP A C 1
ATOM 690 O O . ASP A 1 88 ? 15.417 -36.837 -49.293 1.00 76.06 88 ASP A O 1
ATOM 694 N N . PRO A 1 89 ? 13.587 -35.920 -50.220 1.00 75.94 89 PRO A N 1
ATOM 695 C CA . PRO A 1 89 ? 12.636 -36.702 -49.431 1.00 75.94 89 PRO A CA 1
ATOM 696 C C . PRO A 1 89 ? 12.692 -38.222 -49.651 1.00 75.94 89 PRO A C 1
ATOM 698 O O . PRO A 1 89 ? 12.223 -38.961 -48.787 1.00 75.94 89 PRO A O 1
ATOM 701 N N . ASN A 1 90 ? 13.199 -38.688 -50.793 1.00 75.00 90 ASN A N 1
ATOM 702 C CA . ASN A 1 90 ? 13.137 -40.087 -51.211 1.00 75.00 90 ASN A CA 1
ATOM 703 C C . ASN A 1 90 ? 14.307 -40.931 -50.681 1.00 75.00 90 ASN A C 1
ATOM 705 O O . ASN A 1 90 ? 14.104 -42.106 -50.380 1.00 75.00 90 ASN A O 1
ATOM 709 N N . ASP A 1 91 ? 15.505 -40.356 -50.532 1.00 80.31 91 ASP A N 1
ATOM 710 C CA . ASP A 1 91 ? 16.714 -41.083 -50.103 1.00 80.31 91 ASP A CA 1
ATOM 711 C C . ASP A 1 91 ? 17.480 -40.416 -48.939 1.00 80.31 91 ASP A C 1
ATOM 713 O O . ASP A 1 91 ? 18.316 -41.049 -48.293 1.00 80.31 91 ASP A O 1
ATOM 717 N N . GLY A 1 92 ? 17.164 -39.159 -48.606 1.00 76.62 92 GLY A N 1
ATOM 718 C CA . GLY A 1 92 ? 17.832 -38.394 -47.554 1.00 76.62 92 GLY A CA 1
ATOM 719 C C . GLY A 1 92 ? 19.230 -37.872 -47.914 1.00 76.62 92 GLY A C 1
ATOM 720 O O . GLY A 1 92 ? 19.879 -37.274 -47.039 1.00 76.62 92 GLY A O 1
ATOM 721 N N . CYS A 1 93 ? 19.676 -38.065 -49.158 1.00 78.00 93 CYS A N 1
ATOM 722 C CA . CYS A 1 93 ? 20.900 -37.518 -49.736 1.00 78.00 93 CYS A CA 1
ATOM 723 C C . CYS A 1 93 ? 20.700 -36.054 -50.165 1.00 78.00 93 CYS A C 1
ATOM 725 O O . CYS A 1 93 ? 19.648 -35.459 -49.920 1.00 78.00 93 CYS A O 1
ATOM 727 N N . ALA A 1 94 ? 21.740 -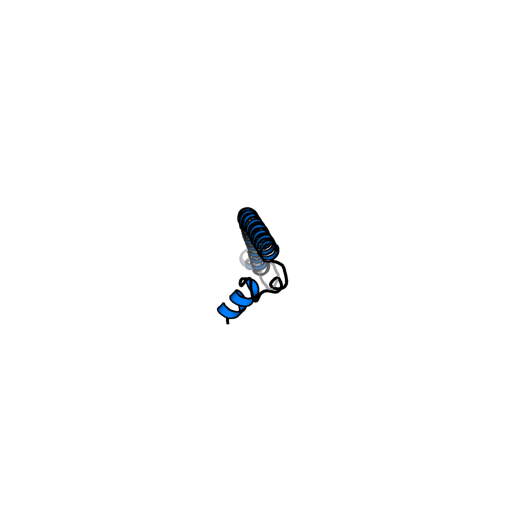35.401 -50.690 1.00 81.06 94 ALA A N 1
ATOM 728 C CA . ALA A 1 94 ? 21.647 -33.988 -51.061 1.00 81.06 94 ALA A CA 1
ATOM 729 C C . ALA A 1 94 ? 20.830 -33.832 -52.354 1.00 81.06 94 ALA A C 1
ATOM 731 O O . ALA A 1 94 ? 21.133 -34.487 -53.330 1.00 81.06 94 ALA A O 1
ATOM 732 N N . ARG A 1 95 ? 19.861 -32.909 -52.403 1.00 79.19 95 ARG A N 1
ATOM 733 C CA . ARG A 1 95 ? 18.848 -32.757 -53.479 1.00 79.19 95 ARG A CA 1
ATOM 734 C C . ARG A 1 95 ? 19.336 -32.611 -54.937 1.00 79.19 95 ARG A C 1
ATOM 736 O O . ARG A 1 95 ? 18.487 -32.474 -55.809 1.00 79.19 95 ARG A O 1
ATOM 743 N N . TYR A 1 96 ? 20.642 -32.498 -55.169 1.00 74.56 96 TYR A N 1
ATOM 744 C CA . TYR A 1 96 ? 21.264 -32.279 -56.483 1.00 74.56 96 TYR A CA 1
ATOM 745 C C . TYR A 1 96 ? 22.579 -33.061 -56.638 1.00 74.56 96 TYR A C 1
ATOM 747 O O . TYR A 1 96 ? 23.450 -32.662 -57.417 1.00 74.56 96 TYR A O 1
ATOM 755 N N . ASP A 1 97 ? 22.799 -34.096 -55.828 1.00 78.50 97 ASP A N 1
ATOM 756 C CA . ASP A 1 97 ? 23.986 -34.942 -55.962 1.00 78.50 97 ASP A CA 1
ATOM 757 C C . ASP A 1 97 ? 23.954 -35.786 -57.250 1.00 78.50 97 ASP A C 1
ATOM 759 O O . ASP A 1 97 ? 25.001 -36.028 -57.852 1.00 78.50 97 ASP A O 1
ATOM 763 N N . ASP A 1 98 ? 22.757 -36.112 -57.734 1.00 77.81 98 ASP A N 1
ATOM 764 C CA . ASP A 1 98 ? 22.461 -36.748 -59.020 1.00 77.81 98 ASP A CA 1
ATOM 765 C C . ASP A 1 98 ? 22.906 -35.938 -60.256 1.00 77.81 98 ASP A C 1
ATOM 767 O O . ASP A 1 98 ? 23.211 -36.517 -61.298 1.00 77.81 98 ASP A O 1
ATOM 771 N N . VAL A 1 99 ? 23.005 -34.608 -60.154 1.00 76.12 99 VAL A N 1
ATOM 772 C CA . VAL A 1 99 ? 23.399 -33.729 -61.276 1.00 76.12 99 VAL A CA 1
ATOM 773 C C . VAL A 1 99 ? 24.910 -33.762 -61.556 1.00 76.12 99 VAL A C 1
ATOM 775 O O . VAL A 1 99 ? 25.334 -33.460 -62.671 1.00 76.12 99 VAL A O 1
ATOM 778 N N . TRP A 1 100 ? 25.734 -34.125 -60.568 1.00 68.62 100 TRP A N 1
ATOM 779 C CA . TRP A 1 100 ? 27.203 -34.035 -60.655 1.00 68.62 100 TRP A CA 1
ATOM 780 C C . TRP A 1 100 ? 27.935 -35.370 -60.439 1.00 68.62 100 TRP A C 1
ATOM 782 O O . TRP A 1 100 ? 29.157 -35.409 -60.569 1.00 68.62 100 TRP A O 1
ATOM 792 N N . GLY A 1 101 ? 27.217 -36.442 -60.088 1.00 63.69 101 GLY A N 1
ATOM 793 C CA . GLY A 1 101 ? 27.775 -37.735 -59.668 1.00 63.69 101 GLY A CA 1
ATOM 794 C C . GLY A 1 101 ? 27.827 -38.841 -60.731 1.00 63.69 101 GLY A C 1
ATOM 795 O O . GLY A 1 101 ? 27.827 -40.012 -60.351 1.00 63.69 101 GLY A O 1
ATOM 796 N N . GLY A 1 102 ? 27.835 -38.491 -62.024 1.00 53.31 102 GLY A N 1
ATOM 797 C CA . GLY A 1 102 ? 27.987 -39.426 -63.153 1.00 53.31 102 GLY A CA 1
ATOM 798 C C . GLY A 1 102 ? 29.415 -39.514 -63.675 1.00 53.31 102 GLY A C 1
ATOM 799 O O . GLY A 1 102 ? 29.981 -38.441 -63.980 1.00 53.31 102 GLY A O 1
#

Foldseek 3Di:
DVVVVCCQPPPCCNHPNVPDDPVVSVVVSVVVVVVVVVVVVVVVVVCVVVVVVVVVVVVVVVVVVVVVVVVVVVVVPPPVVVLQVQADPPPRHGVCCVVPVD

Radius of gyration: 36.73 Å; chains: 1; bounding box: 56×53×95 Å

Sequence (102 aa):
MFTQAYSIVMNSDNNALSKLPKIVRFQLMTYLAIMWSVIFCVWIGALTMIGPSIAAHSIILVGIFFTADVFRRSNNGSASDHRSKFKDPNDGCARYDDVWGG

pLDDT: mean 79.24, std 8.43, range [53.31, 94.31]